Protein AF-F0YAK6-F1 (afdb_monomer)

Nearest PDB structures (foldseek):
  7uwe-assembly1_C  TM=7.876E-01  e=1.691E-10  Escherichia coli
  7uwh-assembly1_C  TM=7.777E-01  e=4.773E-10  Escherichia coli
  5y9p-assembly1_A  TM=7.751E-01  e=1.804E-08  Staphylococcus aureus
  3p5j-assembly1_A  TM=7.428E-01  e=7.276E-05  Mus musculus
  1eke-assembly1_A  TM=7.441E-01  e=2.192E-04  Methanocaldococcus jannaschii

pLDDT: mean 82.74, std 14.58, range [45.91, 97.56]

Structure (mmCIF, N/CA/C/O backbone):
data_AF-F0YAK6-F1
#
_entry.id   AF-F0YAK6-F1
#
loop_
_atom_site.group_PDB
_atom_site.id
_atom_site.type_symbol
_atom_site.label_atom_id
_atom_site.label_alt_id
_atom_site.label_comp_id
_atom_site.label_asym_id
_atom_site.label_entity_id
_atom_site.label_seq_id
_atom_site.pdbx_PDB_ins_code
_atom_site.Cartn_x
_atom_site.Cartn_y
_atom_site.Cartn_z
_atom_site.occupancy
_atom_site.B_iso_or_equiv
_atom_site.auth_seq_id
_atom_site.auth_comp_id
_atom_site.auth_asym_id
_atom_site.auth_atom_id
_atom_site.pdbx_PDB_model_num
ATOM 1 N N . GLY A 1 1 ? -3.483 6.789 7.270 1.00 89.44 1 GLY A N 1
ATOM 2 C CA . GLY A 1 1 ? -2.029 6.855 7.032 1.00 89.44 1 GLY A CA 1
ATOM 3 C C . GLY A 1 1 ? -1.720 6.366 5.636 1.00 89.44 1 GLY A C 1
ATOM 4 O O . GLY A 1 1 ? -2.425 5.485 5.154 1.00 89.44 1 GLY A O 1
ATOM 5 N N . VAL A 1 2 ? -0.717 6.947 4.982 1.00 91.94 2 VAL A N 1
ATOM 6 C CA . VAL A 1 2 ? -0.327 6.609 3.603 1.00 91.94 2 VAL A CA 1
ATOM 7 C C . VAL A 1 2 ? 1.182 6.394 3.528 1.00 91.94 2 VAL A C 1
ATOM 9 O O . VAL A 1 2 ? 1.933 7.198 4.077 1.00 91.94 2 VAL A O 1
ATOM 12 N N . ASP A 1 3 ? 1.619 5.338 2.838 1.00 93.25 3 ASP A N 1
ATOM 13 C CA . ASP A 1 3 ? 3.043 5.072 2.582 1.00 93.25 3 ASP A CA 1
ATOM 14 C C . ASP A 1 3 ? 3.276 4.433 1.202 1.00 93.25 3 ASP A C 1
ATOM 16 O O . ASP A 1 3 ? 2.376 3.807 0.624 1.00 93.25 3 ASP A O 1
ATOM 20 N N . GLU A 1 4 ? 4.494 4.594 0.677 1.00 93.50 4 GLU A N 1
ATOM 21 C CA . GLU A 1 4 ? 4.934 4.079 -0.619 1.00 93.50 4 GLU A CA 1
ATOM 22 C C . GLU A 1 4 ? 6.123 3.112 -0.530 1.00 93.50 4 GLU A C 1
ATOM 24 O O . GLU A 1 4 ? 7.029 3.244 0.294 1.00 93.50 4 GLU A O 1
ATOM 29 N N . VAL A 1 5 ? 6.200 2.183 -1.483 1.00 92.75 5 VAL A N 1
ATOM 30 C CA . VAL A 1 5 ? 7.355 1.301 -1.679 1.00 92.75 5 VAL A CA 1
ATOM 31 C C . VAL A 1 5 ? 7.714 1.257 -3.160 1.00 92.75 5 VAL A C 1
ATOM 33 O O . VAL A 1 5 ? 6.847 1.208 -4.024 1.00 92.75 5 VAL A O 1
ATOM 36 N N . GLY A 1 6 ? 9.012 1.247 -3.470 1.00 90.44 6 GLY A N 1
ATOM 37 C CA . GLY A 1 6 ? 9.508 1.104 -4.846 1.00 90.44 6 GLY A CA 1
ATOM 38 C C . GLY A 1 6 ? 10.075 2.377 -5.468 1.00 90.44 6 GLY A C 1
ATOM 39 O O . GLY A 1 6 ? 10.712 2.290 -6.508 1.00 90.44 6 GLY A O 1
ATOM 40 N N . ARG A 1 7 ? 9.959 3.537 -4.804 1.00 91.44 7 ARG A N 1
ATOM 41 C CA . ARG A 1 7 ? 10.402 4.837 -5.348 1.00 91.44 7 ARG A CA 1
ATOM 42 C C . ARG A 1 7 ? 11.879 4.899 -5.778 1.00 91.44 7 ARG A C 1
ATOM 44 O O . ARG A 1 7 ? 12.236 5.697 -6.629 1.00 91.44 7 ARG A O 1
ATOM 51 N N . GLY A 1 8 ? 12.746 4.102 -5.151 1.00 86.94 8 GLY A N 1
ATOM 52 C CA . GLY A 1 8 ? 14.186 4.040 -5.455 1.00 86.94 8 GLY A CA 1
ATOM 53 C C . GLY A 1 8 ? 14.629 2.771 -6.188 1.00 86.94 8 GLY A C 1
ATOM 54 O O . GLY A 1 8 ? 15.821 2.475 -6.212 1.00 86.94 8 GLY A O 1
ATOM 55 N N . CYS A 1 9 ? 13.685 1.973 -6.683 1.00 87.25 9 CYS A N 1
ATOM 56 C CA . CYS A 1 9 ? 13.968 0.742 -7.418 1.00 87.25 9 CYS A CA 1
ATOM 57 C C . CYS A 1 9 ? 14.120 1.044 -8.914 1.00 87.25 9 CYS A C 1
ATOM 59 O O . CYS A 1 9 ? 13.519 1.992 -9.406 1.00 87.25 9 CYS A O 1
ATOM 61 N N . LEU A 1 10 ? 14.916 0.242 -9.630 1.00 83.56 10 LEU A N 1
ATOM 62 C CA . LEU A 1 10 ? 15.090 0.398 -11.086 1.00 83.56 10 LEU A CA 1
ATOM 63 C C . LEU A 1 10 ? 13.970 -0.252 -11.900 1.00 83.56 10 LEU A C 1
ATOM 65 O O . LEU A 1 10 ? 13.851 0.004 -13.090 1.00 83.56 10 LEU A O 1
ATOM 69 N N . ALA A 1 11 ? 13.188 -1.125 -11.274 1.00 86.00 11 ALA A N 1
ATOM 70 C CA . ALA A 1 11 ? 12.191 -1.922 -11.957 1.00 86.00 11 ALA A CA 1
ATOM 71 C C . ALA A 1 11 ? 10.998 -2.228 -11.053 1.00 86.00 11 ALA A C 1
ATOM 73 O O . ALA A 1 11 ? 11.076 -2.199 -9.813 1.00 86.00 11 ALA A O 1
ATOM 74 N N . GLY A 1 12 ? 9.895 -2.543 -11.727 1.00 88.88 12 GLY A N 1
ATOM 75 C CA . GLY A 1 12 ? 8.586 -2.715 -11.125 1.00 88.88 12 GLY A CA 1
ATOM 76 C C . GLY A 1 12 ? 7.913 -1.398 -10.746 1.00 88.88 12 GLY A C 1
ATOM 77 O O . GLY A 1 12 ? 8.526 -0.330 -10.806 1.00 88.88 12 GLY A O 1
ATOM 78 N N . PRO A 1 13 ? 6.646 -1.469 -10.323 1.00 94.50 13 PRO A N 1
ATOM 79 C CA . PRO A 1 13 ? 5.890 -0.285 -9.969 1.00 94.50 13 PRO A CA 1
ATOM 80 C C . PRO A 1 13 ? 6.357 0.333 -8.650 1.00 94.50 13 PRO A C 1
ATOM 82 O O . PRO A 1 13 ? 6.890 -0.339 -7.752 1.00 94.50 13 PRO A O 1
ATOM 85 N N . VAL A 1 14 ? 6.035 1.615 -8.494 1.00 95.56 14 VAL A N 1
ATOM 86 C CA . VAL A 1 14 ? 5.821 2.203 -7.171 1.00 95.56 14 VAL A CA 1
ATOM 87 C C . VAL A 1 14 ? 4.450 1.748 -6.689 1.00 95.56 14 VAL A C 1
ATOM 89 O O . VAL A 1 14 ? 3.457 1.922 -7.391 1.00 95.56 14 VAL A O 1
ATOM 92 N N . VAL A 1 15 ? 4.392 1.151 -5.503 1.00 96.75 15 VAL A N 1
ATOM 93 C CA . VAL A 1 15 ? 3.149 0.707 -4.869 1.00 96.75 15 VAL A CA 1
ATOM 94 C C . VAL A 1 15 ? 2.880 1.598 -3.672 1.00 96.75 15 VAL A C 1
ATOM 96 O O . VAL A 1 15 ? 3.744 1.759 -2.812 1.00 96.75 15 VAL A O 1
ATOM 99 N N . THR A 1 16 ? 1.673 2.139 -3.601 1.00 95.88 16 THR A N 1
ATOM 100 C CA . THR A 1 16 ? 1.232 3.008 -2.515 1.00 95.88 16 THR A CA 1
ATOM 101 C C . THR A 1 16 ? 0.011 2.414 -1.842 1.00 95.88 16 THR A C 1
ATOM 103 O O . THR A 1 16 ? -0.893 1.922 -2.518 1.00 95.88 16 THR A O 1
ATOM 106 N N . CYS A 1 17 ? -0.033 2.485 -0.515 1.00 96.31 17 CYS A N 1
ATOM 107 C CA . CYS A 1 17 ? -1.189 2.082 0.271 1.00 96.31 17 CYS A CA 1
ATOM 108 C C . CYS A 1 17 ? -1.693 3.265 1.094 1.00 96.31 17 CYS A C 1
ATOM 110 O O . CYS A 1 17 ? -0.913 3.914 1.784 1.00 96.31 17 CYS A O 1
ATOM 112 N N . ALA A 1 18 ? -3.003 3.497 1.073 1.00 94.12 18 ALA A N 1
ATOM 113 C CA . ALA A 1 18 ? -3.697 4.294 2.072 1.00 94.12 18 ALA A CA 1
ATOM 114 C C . ALA A 1 18 ? -4.418 3.338 3.019 1.00 94.12 18 ALA A C 1
ATOM 116 O O . ALA A 1 18 ? -5.138 2.449 2.570 1.00 94.12 18 ALA A O 1
ATOM 117 N N . CYS A 1 19 ? -4.225 3.506 4.322 1.00 93.31 19 CYS A N 1
ATOM 118 C CA . CYS A 1 19 ? -4.783 2.637 5.345 1.00 93.31 19 CYS A CA 1
ATOM 119 C C . CYS A 1 19 ? -5.517 3.443 6.420 1.00 93.31 19 CYS A C 1
ATOM 121 O O . CYS A 1 19 ? -5.001 4.430 6.957 1.00 93.31 19 CYS A O 1
ATOM 123 N N . TYR A 1 20 ? -6.710 2.971 6.753 1.00 91.44 20 TYR A N 1
ATOM 124 C CA . TYR A 1 20 ? -7.472 3.318 7.936 1.00 91.44 20 TYR A CA 1
ATOM 125 C C . TYR A 1 20 ? -7.410 2.149 8.912 1.00 91.44 20 TYR A C 1
ATOM 127 O O . TYR A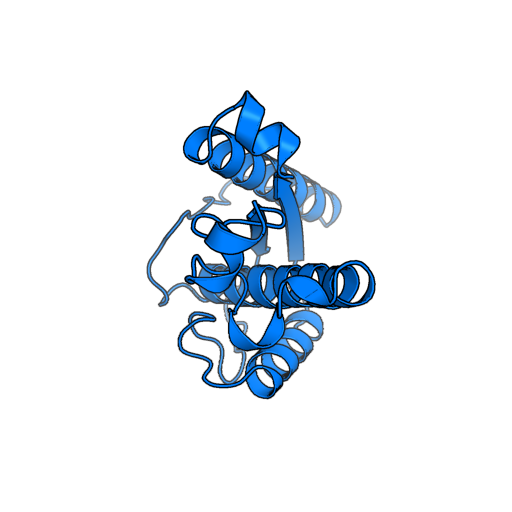 1 20 ? -7.697 1.000 8.561 1.00 91.44 20 TYR A O 1
ATOM 135 N N . LEU A 1 21 ? -7.023 2.472 10.137 1.00 89.19 21 LEU A N 1
ATOM 136 C CA . LEU A 1 21 ? -6.978 1.551 11.252 1.00 89.19 21 LEU A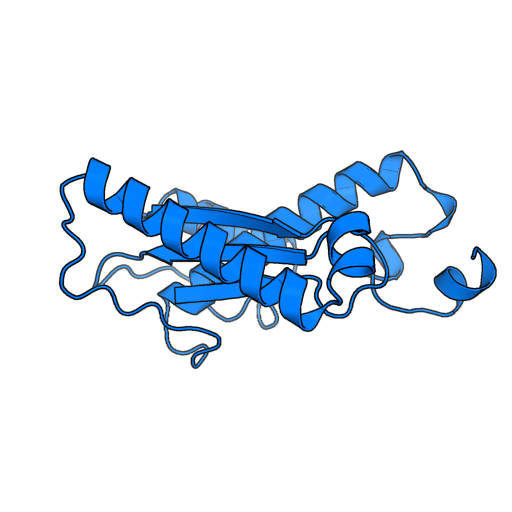 CA 1
ATOM 137 C C . LEU A 1 21 ? -7.897 2.120 12.343 1.00 89.19 21 LEU A C 1
ATOM 139 O O . LEU A 1 21 ? -7.706 3.284 12.706 1.00 89.19 21 LEU A O 1
ATOM 143 N N . PRO A 1 22 ? -8.877 1.350 12.850 1.00 85.81 22 PRO A N 1
ATOM 144 C CA . PRO A 1 22 ? -9.750 1.820 13.916 1.00 85.81 22 PRO A CA 1
ATOM 145 C C . PRO A 1 22 ? -8.952 2.258 15.153 1.00 85.81 22 PRO A C 1
ATOM 147 O O . PRO A 1 22 ? -7.965 1.601 15.503 1.00 85.81 22 PRO A O 1
ATOM 150 N N . PRO A 1 23 ? -9.368 3.332 15.847 1.00 81.94 23 PRO A N 1
ATOM 151 C CA . PRO A 1 23 ? -8.739 3.739 17.098 1.00 81.94 23 PRO A CA 1
ATOM 152 C C . PRO A 1 23 ? -8.697 2.589 18.113 1.00 81.94 23 PRO A C 1
ATOM 154 O O . PRO A 1 23 ? -9.694 1.899 18.317 1.00 81.94 23 PRO A O 1
ATOM 157 N N . GLY A 1 24 ? -7.544 2.393 18.755 1.00 83.62 24 GLY A N 1
ATOM 158 C CA . GLY A 1 24 ? -7.346 1.332 19.749 1.00 83.62 24 GLY A CA 1
ATOM 159 C C . GLY A 1 24 ? -7.115 -0.068 19.171 1.00 83.62 24 GLY A C 1
ATOM 160 O O . GLY A 1 24 ? -7.032 -1.019 19.940 1.00 83.62 24 GLY A O 1
ATOM 161 N N . ALA A 1 25 ? -6.999 -0.221 17.848 1.00 86.06 25 ALA A N 1
ATOM 162 C CA . ALA A 1 25 ? -6.552 -1.482 17.271 1.00 86.06 25 ALA A CA 1
ATOM 163 C C . ALA A 1 25 ? -5.074 -1.727 17.613 1.00 86.06 25 ALA A C 1
ATOM 165 O O . ALA A 1 25 ? -4.190 -0.980 17.187 1.00 86.06 25 ALA A O 1
ATOM 166 N N . GLU A 1 26 ? -4.817 -2.795 18.361 1.00 83.69 26 GLU A N 1
ATOM 167 C CA . GLU A 1 26 ? -3.473 -3.269 18.675 1.00 83.69 26 GLU A CA 1
ATOM 168 C C . GLU A 1 26 ? -3.104 -4.403 17.723 1.00 83.69 26 GLU A C 1
ATOM 170 O O . GLU A 1 26 ? -3.856 -5.363 17.547 1.00 83.69 26 GLU A O 1
ATOM 175 N N . ILE A 1 27 ? -1.953 -4.267 17.067 1.00 86.25 27 ILE A N 1
ATOM 176 C CA . ILE A 1 27 ? -1.441 -5.264 16.131 1.00 86.25 27 ILE A CA 1
ATOM 177 C C . ILE A 1 27 ? -0.027 -5.611 16.568 1.00 86.25 27 ILE A C 1
ATOM 179 O O . ILE A 1 27 ? 0.880 -4.780 16.489 1.00 86.25 27 ILE A O 1
ATOM 183 N N . ASP A 1 28 ? 0.142 -6.855 17.005 1.00 84.50 28 ASP A N 1
ATOM 184 C CA . ASP A 1 28 ? 1.432 -7.378 17.434 1.00 84.50 28 ASP A CA 1
ATOM 185 C C . ASP A 1 28 ? 2.475 -7.246 16.325 1.00 84.50 28 ASP A C 1
ATOM 187 O O . ASP A 1 28 ? 2.237 -7.628 15.170 1.00 84.50 28 ASP A O 1
ATOM 191 N N . ASP A 1 29 ? 3.648 -6.752 16.716 1.00 83.00 29 ASP A N 1
ATOM 192 C CA . ASP A 1 29 ? 4.813 -6.521 15.860 1.00 83.00 29 ASP A CA 1
ATOM 193 C C . ASP A 1 29 ? 4.596 -5.472 14.753 1.00 83.00 29 ASP A C 1
ATOM 195 O O . ASP A 1 29 ? 5.392 -5.386 13.817 1.00 83.00 29 ASP A O 1
ATOM 199 N N . LEU A 1 30 ? 3.547 -4.641 14.831 1.00 83.31 30 LEU A N 1
ATOM 200 C CA . LEU A 1 30 ? 3.343 -3.571 13.857 1.00 83.31 30 LEU A CA 1
ATOM 201 C C . LEU A 1 30 ? 4.362 -2.437 14.048 1.00 83.31 30 LEU A C 1
ATOM 203 O O . LEU A 1 30 ? 4.266 -1.631 14.970 1.00 83.31 30 LEU A O 1
ATOM 207 N N . THR A 1 31 ? 5.302 -2.339 13.114 1.00 72.56 31 THR A N 1
ATOM 208 C CA . THR A 1 31 ? 6.271 -1.241 12.983 1.00 72.56 31 THR A CA 1
ATOM 209 C C . THR A 1 31 ? 6.512 -0.933 11.494 1.00 72.56 31 THR A C 1
ATOM 211 O O . THR A 1 31 ? 5.887 -1.552 10.627 1.00 72.56 31 THR A O 1
ATOM 214 N N . ASP A 1 32 ? 7.395 0.019 11.171 1.00 63.03 32 ASP A N 1
ATOM 215 C CA . ASP A 1 32 ? 7.839 0.284 9.794 1.00 63.03 32 ASP A CA 1
ATOM 216 C C . ASP A 1 32 ? 8.301 -1.034 9.142 1.00 63.03 32 ASP A C 1
ATOM 218 O O . ASP A 1 32 ? 9.079 -1.803 9.717 1.00 63.03 32 ASP A O 1
ATOM 222 N N . SER A 1 33 ? 7.841 -1.292 7.913 1.00 60.28 33 SER A N 1
ATOM 223 C CA . SER A 1 33 ? 8.143 -2.516 7.158 1.00 60.28 33 SER A CA 1
ATOM 224 C C . SER A 1 33 ? 9.644 -2.796 6.990 1.00 60.28 33 SER A C 1
ATOM 226 O O . SER A 1 33 ? 10.041 -3.943 6.768 1.00 60.28 33 SER A O 1
ATOM 228 N N . LYS A 1 34 ? 10.495 -1.771 7.104 1.00 63.41 34 LYS A N 1
ATOM 229 C CA . LYS A 1 34 ? 11.961 -1.867 7.063 1.00 63.41 34 LYS A CA 1
ATOM 230 C C . LYS A 1 34 ? 12.567 -2.379 8.370 1.00 63.41 34 LYS A C 1
ATOM 232 O O . LYS A 1 34 ? 13.684 -2.887 8.334 1.00 63.41 34 LYS A O 1
ATOM 237 N N . GLN A 1 35 ? 11.866 -2.239 9.495 1.00 66.06 35 GLN A N 1
ATOM 238 C CA . GLN A 1 35 ? 12.278 -2.778 10.796 1.00 66.06 35 GLN A CA 1
ATOM 239 C C . GLN A 1 35 ? 11.862 -4.245 10.967 1.00 66.06 35 GLN A C 1
ATOM 241 O O . GLN A 1 35 ? 12.446 -4.966 11.774 1.00 66.06 35 GLN A O 1
ATOM 246 N N . LEU A 1 36 ? 10.906 -4.714 10.161 1.00 72.19 36 LEU A N 1
ATOM 247 C CA . LEU A 1 36 ? 10.569 -6.130 10.058 1.00 72.19 36 LEU A CA 1
ATOM 248 C C . LEU A 1 36 ? 11.678 -6.864 9.292 1.00 72.19 36 LEU A C 1
ATOM 250 O O . LEU A 1 36 ? 11.799 -6.768 8.067 1.00 72.19 36 LEU A O 1
ATOM 254 N N . ALA A 1 37 ? 12.518 -7.567 10.055 1.00 68.62 37 ALA A N 1
ATOM 255 C CA . ALA A 1 37 ? 13.792 -8.113 9.592 1.00 68.62 37 ALA A CA 1
ATOM 256 C C . ALA A 1 37 ? 13.663 -9.186 8.496 1.00 68.62 37 ALA A C 1
ATOM 258 O O . ALA A 1 37 ? 14.553 -9.299 7.651 1.00 68.62 37 ALA A O 1
ATOM 259 N N . THR A 1 38 ? 12.572 -9.958 8.483 1.00 82.94 38 THR A N 1
ATOM 260 C CA . THR A 1 38 ? 12.365 -11.076 7.549 1.00 82.94 38 THR A CA 1
ATOM 261 C C . THR A 1 38 ? 11.094 -10.907 6.719 1.00 82.94 38 THR A C 1
ATOM 263 O O . THR A 1 38 ? 10.149 -10.225 7.117 1.00 82.94 38 THR A O 1
ATOM 266 N N . GLU A 1 39 ? 11.076 -11.530 5.538 1.00 85.06 39 GLU A N 1
ATOM 267 C CA . GLU A 1 39 ? 9.879 -11.616 4.692 1.00 85.06 39 GLU A CA 1
ATOM 268 C C . GLU A 1 39 ? 8.749 -12.368 5.402 1.00 85.06 39 GLU A C 1
ATOM 270 O O . GLU A 1 39 ? 7.637 -11.853 5.455 1.00 85.06 39 GLU A O 1
ATOM 275 N N . ASP A 1 40 ? 9.061 -13.488 6.062 1.00 87.62 40 ASP A N 1
ATOM 276 C CA . ASP A 1 40 ? 8.095 -14.270 6.845 1.00 87.62 40 ASP A CA 1
ATOM 277 C C . ASP A 1 40 ? 7.404 -13.437 7.933 1.00 87.62 40 ASP A C 1
ATOM 279 O O . ASP A 1 40 ? 6.192 -13.534 8.121 1.00 87.62 40 ASP A O 1
ATOM 283 N N . LEU A 1 41 ? 8.154 -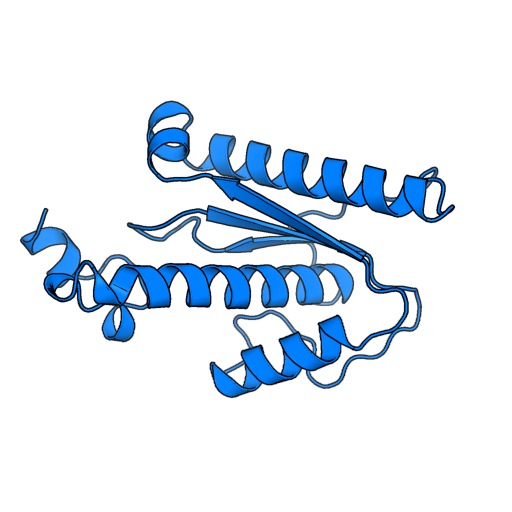12.575 8.633 1.00 88.00 41 LEU A N 1
ATOM 284 C CA . LEU A 1 41 ? 7.577 -11.690 9.643 1.00 88.00 41 LEU A CA 1
ATOM 285 C C . LEU A 1 41 ? 6.670 -10.633 9.000 1.00 88.00 41 LEU A C 1
ATOM 287 O O . LEU A 1 41 ? 5.592 -10.360 9.523 1.00 88.00 41 LEU A O 1
ATOM 291 N N . ARG A 1 42 ? 7.059 -10.064 7.849 1.00 90.50 42 ARG A N 1
ATOM 292 C CA . ARG A 1 42 ? 6.195 -9.130 7.107 1.00 90.50 42 ARG A CA 1
ATOM 293 C C . ARG A 1 42 ? 4.902 -9.793 6.647 1.00 90.50 42 ARG A C 1
ATOM 295 O O . ARG A 1 42 ? 3.843 -9.188 6.785 1.00 90.50 42 ARG A O 1
ATOM 302 N N . GLU A 1 43 ? 4.979 -11.014 6.132 1.00 92.19 43 GLU A N 1
ATOM 303 C CA . GLU A 1 43 ? 3.820 -11.803 5.706 1.00 92.19 43 GLU A CA 1
ATOM 304 C C . GLU A 1 43 ? 2.902 -12.148 6.893 1.00 92.19 43 GLU A C 1
ATOM 306 O O . GLU A 1 43 ? 1.679 -12.010 6.800 1.00 92.19 43 GLU A O 1
ATOM 311 N N . ALA A 1 44 ? 3.472 -12.494 8.052 1.00 92.62 44 ALA A N 1
ATOM 312 C CA . ALA A 1 44 ? 2.707 -12.724 9.276 1.00 92.62 44 ALA A CA 1
ATOM 313 C C . ALA A 1 44 ? 1.993 -11.452 9.773 1.00 92.62 44 ALA A C 1
ATOM 315 O O . ALA A 1 44 ? 0.795 -11.493 10.062 1.00 92.62 44 ALA A O 1
ATOM 316 N N . VAL A 1 45 ? 2.689 -10.309 9.829 1.00 92.62 45 VAL A N 1
ATOM 317 C CA . VAL A 1 45 ? 2.088 -9.016 10.212 1.00 92.62 45 VAL A CA 1
ATOM 318 C C . VAL A 1 45 ? 1.018 -8.594 9.202 1.00 92.62 45 VAL A C 1
ATOM 320 O O . VAL A 1 45 ? -0.053 -8.139 9.597 1.00 92.62 45 VAL A O 1
ATOM 323 N N . TYR A 1 46 ? 1.247 -8.807 7.904 1.00 94.38 46 TYR A N 1
ATOM 324 C CA . TYR A 1 46 ? 0.249 -8.578 6.859 1.00 94.38 46 TYR A CA 1
ATOM 325 C C . TYR A 1 46 ? -1.018 -9.415 7.076 1.00 94.38 46 TYR A C 1
ATOM 327 O O . TYR A 1 46 ? -2.128 -8.889 6.997 1.00 94.38 46 TYR A O 1
ATOM 335 N N . ALA A 1 47 ? -0.877 -10.701 7.405 1.00 95.12 47 ALA A N 1
ATOM 336 C CA . ALA A 1 47 ? -2.021 -11.557 7.709 1.00 95.12 47 ALA A CA 1
ATOM 337 C C . ALA A 1 47 ? -2.801 -11.066 8.944 1.00 95.12 47 ALA A C 1
ATOM 339 O O . ALA A 1 47 ? -4.032 -11.021 8.910 1.00 95.12 47 ALA A O 1
ATOM 340 N N . ARG A 1 48 ? -2.103 -10.633 10.006 1.00 94.38 48 ARG A N 1
ATOM 341 C CA . ARG A 1 48 ? -2.728 -10.039 11.206 1.00 94.38 48 ARG A CA 1
ATOM 342 C C . ARG A 1 48 ? -3.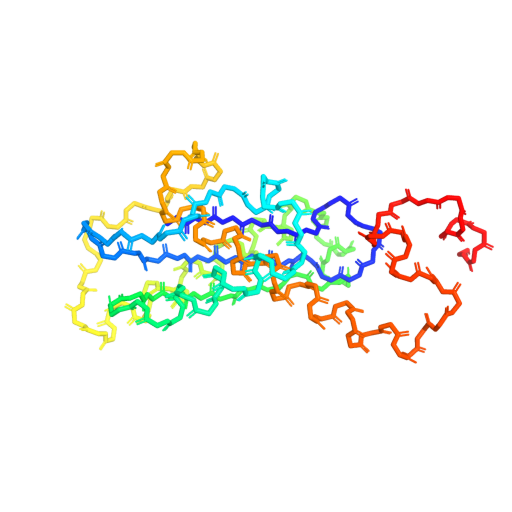472 -8.744 10.886 1.00 94.38 48 ARG A C 1
ATOM 344 O O . ARG A 1 48 ? -4.604 -8.564 11.332 1.00 94.38 48 ARG A O 1
ATOM 351 N N . LEU A 1 49 ? -2.873 -7.877 10.067 1.00 94.81 49 LEU A N 1
ATOM 352 C CA . LEU A 1 49 ? -3.513 -6.658 9.573 1.00 94.81 49 LEU A CA 1
ATOM 353 C C . LEU A 1 49 ? -4.841 -6.995 8.890 1.00 94.81 49 LEU A C 1
ATOM 355 O O . LEU A 1 49 ? -5.882 -6.487 9.293 1.00 94.81 49 LEU A O 1
ATOM 359 N N . LEU A 1 50 ? -4.838 -7.911 7.918 1.00 94.50 50 LEU A N 1
ATOM 360 C CA . LEU A 1 50 ? -6.061 -8.292 7.204 1.00 94.50 50 LEU A CA 1
ATOM 361 C C . LEU A 1 50 ? -7.128 -8.945 8.095 1.00 94.50 50 LEU A C 1
ATOM 363 O O . LEU A 1 50 ? -8.315 -8.838 7.793 1.00 94.50 50 LEU A O 1
ATOM 367 N N . ALA A 1 51 ? -6.719 -9.603 9.179 1.00 94.56 51 ALA A N 1
ATOM 368 C CA . ALA A 1 51 ? -7.629 -10.173 10.168 1.00 94.56 51 ALA A CA 1
ATOM 369 C C . ALA A 1 51 ? -8.195 -9.133 11.154 1.00 94.56 51 ALA A C 1
ATOM 371 O O . ALA A 1 51 ? -9.139 -9.442 11.881 1.00 94.56 51 ALA A O 1
ATOM 372 N N . THR A 1 52 ? -7.648 -7.913 11.189 1.00 93.50 52 THR A N 1
ATOM 373 C CA . THR A 1 52 ? -8.052 -6.864 12.133 1.00 93.50 52 THR A CA 1
ATOM 374 C C . THR A 1 52 ? -9.442 -6.321 11.779 1.00 93.50 52 THR A C 1
ATOM 376 O O . THR A 1 52 ? -9.624 -5.736 10.703 1.00 93.50 52 THR A O 1
ATOM 379 N N . PRO A 1 53 ? -10.446 -6.462 12.667 1.00 91.69 53 PRO A N 1
ATOM 380 C CA . PRO A 1 53 ? -11.782 -5.943 12.411 1.00 91.69 53 PRO A CA 1
ATOM 381 C C . PRO A 1 53 ? -11.765 -4.432 12.191 1.00 91.69 53 PRO A C 1
ATOM 383 O O . PRO A 1 53 ? -11.115 -3.688 12.917 1.00 91.69 53 PRO A O 1
ATOM 386 N N . GLY A 1 54 ? -12.498 -3.973 11.179 1.00 89.88 54 GLY A N 1
ATOM 387 C CA . GLY A 1 54 ? -12.603 -2.545 10.869 1.00 89.88 54 GLY A CA 1
ATOM 388 C C . GLY A 1 54 ? -11.419 -1.956 10.096 1.00 89.88 54 GLY A C 1
ATOM 389 O O . GLY A 1 54 ? -11.550 -0.836 9.613 1.00 89.88 54 GLY A O 1
ATOM 390 N N . LEU A 1 55 ? -10.324 -2.699 9.869 1.00 93.06 55 LEU A N 1
ATOM 391 C CA . LEU A 1 55 ? -9.271 -2.259 8.949 1.00 93.06 55 LEU A CA 1
ATOM 392 C C . LEU A 1 55 ? -9.877 -1.969 7.567 1.00 93.06 55 LEU A C 1
ATOM 394 O O . LEU A 1 55 ? -10.653 -2.766 7.022 1.00 93.06 55 LEU A O 1
ATOM 398 N N . ARG A 1 56 ? -9.510 -0.834 6.975 1.00 94.19 56 ARG A N 1
ATOM 399 C CA . ARG A 1 56 ? -9.803 -0.511 5.575 1.00 94.19 56 ARG A CA 1
ATOM 400 C C . ARG A 1 56 ? -8.533 -0.004 4.925 1.00 94.19 56 ARG A C 1
ATOM 402 O O . ARG A 1 56 ? -7.797 0.770 5.517 1.00 94.19 56 ARG A O 1
ATOM 409 N N . PHE A 1 57 ? -8.278 -0.414 3.694 1.00 95.69 57 PHE A N 1
ATOM 410 C CA . PHE A 1 57 ? -7.148 0.105 2.940 1.00 95.69 57 PHE A CA 1
ATOM 411 C C . PHE A 1 57 ? -7.475 0.168 1.452 1.00 95.69 57 PHE A C 1
ATOM 413 O O . PHE A 1 57 ? -8.409 -0.484 0.974 1.00 95.69 57 PHE A O 1
ATOM 420 N N . ALA A 1 58 ? -6.699 0.944 0.715 1.00 96.69 58 ALA A N 1
ATOM 421 C CA . ALA A 1 58 ? -6.726 0.990 -0.734 1.00 96.69 58 ALA A CA 1
ATOM 422 C C . ALA A 1 58 ? -5.297 1.066 -1.269 1.00 96.69 58 ALA A C 1
ATOM 424 O O . ALA A 1 58 ? -4.411 1.646 -0.642 1.00 96.69 58 ALA A O 1
ATOM 425 N N . LEU A 1 59 ? -5.086 0.446 -2.425 1.00 97.56 59 LEU A N 1
ATOM 426 C CA . LEU A 1 59 ? -3.798 0.373 -3.099 1.00 97.56 59 LEU A CA 1
ATOM 427 C C . LEU A 1 59 ? -3.866 1.147 -4.410 1.00 97.56 59 LEU A C 1
ATOM 429 O O . LEU A 1 59 ? -4.866 1.083 -5.122 1.00 97.56 59 LEU A O 1
ATOM 433 N N . ALA A 1 60 ? -2.767 1.803 -4.751 1.00 97.56 60 ALA A N 1
ATOM 434 C CA . ALA A 1 60 ? -2.532 2.365 -6.069 1.00 97.56 60 ALA A CA 1
ATOM 435 C C . ALA A 1 60 ? -1.119 2.011 -6.529 1.00 97.56 60 ALA A C 1
ATOM 437 O O . ALA A 1 60 ? -0.232 1.732 -5.718 1.00 97.56 60 ALA A O 1
ATOM 438 N N . LYS A 1 61 ? -0.916 2.012 -7.845 1.00 97.12 61 LYS A N 1
ATOM 439 C CA . LYS A 1 61 ? 0.375 1.712 -8.459 1.00 97.12 61 LYS A CA 1
ATOM 440 C C . LYS A 1 61 ? 0.716 2.772 -9.491 1.00 97.12 61 LYS A C 1
ATOM 442 O O . LYS A 1 61 ? -0.154 3.168 -10.262 1.00 97.12 61 LYS A O 1
ATOM 447 N N . ALA A 1 62 ? 1.980 3.165 -9.534 1.00 96.75 62 ALA A N 1
ATOM 448 C CA . ALA A 1 62 ? 2.560 3.826 -10.691 1.00 96.75 62 ALA A CA 1
ATOM 449 C C . ALA A 1 62 ? 3.498 2.835 -11.384 1.00 96.75 62 ALA A C 1
ATOM 451 O O . ALA A 1 62 ? 4.556 2.497 -10.853 1.00 96.75 62 ALA A O 1
ATOM 452 N N . GLU A 1 63 ? 3.065 2.333 -12.539 1.00 95.38 63 GLU A N 1
ATOM 453 C CA . GLU A 1 63 ? 3.855 1.434 -13.384 1.00 95.38 63 GLU A CA 1
ATOM 454 C C . GLU A 1 63 ? 5.002 2.200 -14.063 1.00 95.38 63 GLU A C 1
ATOM 456 O O . GLU A 1 63 ? 4.930 3.422 -14.208 1.00 95.38 63 GLU A O 1
ATOM 461 N N . ALA A 1 64 ? 6.043 1.490 -14.512 1.00 92.88 64 ALA A N 1
ATOM 462 C CA . ALA A 1 64 ? 7.227 2.110 -15.118 1.00 92.88 64 ALA A CA 1
ATOM 463 C C . ALA A 1 64 ? 6.900 3.119 -16.245 1.00 92.88 64 ALA A C 1
ATOM 465 O O . ALA A 1 64 ? 7.387 4.242 -16.153 1.00 92.88 64 ALA A O 1
ATOM 466 N N . PRO A 1 65 ? 5.982 2.840 -17.201 1.00 95.00 65 PRO A N 1
ATOM 467 C CA . PRO A 1 65 ? 5.631 3.822 -18.233 1.00 95.00 65 PRO A CA 1
ATOM 468 C C . PRO A 1 65 ? 5.051 5.132 -17.678 1.00 95.00 65 PRO A C 1
ATOM 470 O O . PRO A 1 65 ? 5.314 6.203 -18.213 1.00 95.00 65 PRO A O 1
ATOM 473 N N . VAL A 1 66 ? 4.292 5.061 -16.578 1.00 95.62 66 VAL A N 1
ATOM 474 C CA . VAL A 1 66 ? 3.731 6.246 -15.907 1.00 95.62 66 VAL A CA 1
ATOM 475 C C . VAL A 1 66 ? 4.835 7.034 -15.200 1.00 95.62 66 VAL A C 1
ATOM 477 O O . VAL A 1 66 ? 4.822 8.263 -15.199 1.00 95.62 66 VAL A O 1
ATOM 480 N N . VAL A 1 67 ? 5.799 6.335 -14.592 1.00 95.50 67 VAL A N 1
ATOM 481 C CA . VAL A 1 67 ? 6.971 6.955 -13.957 1.00 95.50 67 VAL A CA 1
ATOM 482 C C . VAL A 1 67 ? 7.849 7.655 -14.992 1.00 95.50 67 VAL A C 1
ATOM 484 O O . VAL A 1 67 ? 8.301 8.771 -14.732 1.00 95.50 67 VAL A O 1
ATOM 487 N N . ASP A 1 68 ? 8.058 7.033 -16.149 1.00 94.12 68 ASP A N 1
ATOM 488 C CA . ASP A 1 68 ? 8.861 7.585 -17.241 1.00 94.12 68 ASP A CA 1
ATOM 489 C C . ASP A 1 68 ? 8.207 8.835 -17.849 1.00 94.12 68 ASP A C 1
ATOM 491 O O . ASP A 1 68 ? 8.897 9.810 -18.145 1.00 94.12 68 ASP A O 1
ATOM 495 N N . GLU A 1 69 ? 6.876 8.845 -17.975 1.00 97.19 69 GLU A N 1
ATOM 496 C CA . GLU A 1 69 ? 6.117 9.993 -18.482 1.00 97.19 69 GLU A CA 1
ATOM 497 C C . GLU A 1 69 ? 6.083 11.165 -17.487 1.00 97.19 69 GLU A C 1
ATOM 499 O O . GLU A 1 69 ? 6.312 12.318 -17.857 1.00 97.19 69 GLU A O 1
ATOM 504 N N . LEU A 1 70 ? 5.790 10.887 -16.213 1.00 95.62 70 LEU A N 1
ATOM 505 C CA . LEU A 1 70 ? 5.495 11.927 -15.224 1.00 95.62 70 LEU A CA 1
ATOM 506 C C . LEU A 1 70 ? 6.683 12.332 -14.361 1.00 95.62 70 LEU A C 1
ATOM 508 O O . LEU A 1 70 ? 6.585 13.349 -13.682 1.00 95.62 70 LEU A O 1
ATOM 512 N N . ASN A 1 71 ? 7.778 11.573 -14.378 1.00 96.44 71 ASN A N 1
ATOM 513 C CA . ASN A 1 71 ? 8.818 11.492 -13.351 1.00 96.44 71 ASN A CA 1
ATOM 514 C C . ASN A 1 71 ? 8.372 10.831 -12.031 1.00 96.44 71 ASN A C 1
ATOM 516 O O . ASN A 1 71 ? 7.204 10.831 -11.637 1.00 96.44 71 ASN A O 1
ATOM 520 N N . ILE A 1 72 ? 9.360 10.304 -11.299 1.00 94.88 72 ILE A N 1
ATOM 521 C CA . ILE A 1 72 ? 9.152 9.515 -10.078 1.00 94.88 72 ILE A CA 1
ATOM 522 C C . ILE A 1 72 ? 8.436 10.267 -8.950 1.00 94.88 72 ILE A C 1
ATOM 524 O O . ILE A 1 72 ? 7.684 9.661 -8.186 1.00 94.88 72 ILE A O 1
ATOM 528 N N . LEU A 1 73 ? 8.648 11.580 -8.828 1.00 94.94 73 LEU A N 1
ATOM 529 C CA . LEU A 1 73 ? 8.004 12.373 -7.785 1.00 94.94 73 LEU A CA 1
ATOM 530 C C . LEU A 1 73 ? 6.509 12.525 -8.081 1.00 94.94 73 LEU A C 1
ATOM 532 O O . LEU A 1 73 ? 5.688 12.265 -7.204 1.00 94.94 73 LEU A O 1
ATOM 536 N N . GLN A 1 74 ? 6.155 12.920 -9.306 1.00 96.88 74 GLN A N 1
ATOM 537 C CA . GLN A 1 74 ? 4.757 13.159 -9.676 1.00 96.88 74 GLN A CA 1
ATOM 538 C C . GLN A 1 74 ? 3.960 11.859 -9.757 1.00 96.88 74 GLN A C 1
ATOM 540 O O . GLN A 1 74 ? 2.851 11.801 -9.226 1.00 96.88 74 GLN A O 1
ATOM 545 N N . ALA A 1 75 ? 4.551 10.803 -10.320 1.00 96.69 75 ALA A N 1
ATOM 546 C CA . ALA A 1 75 ? 3.94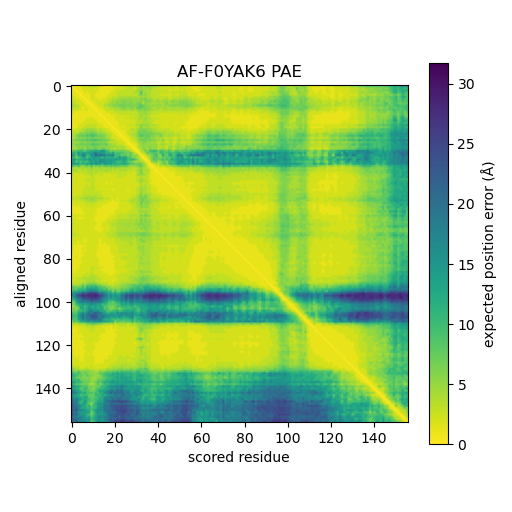7 9.477 -10.361 1.00 96.69 75 ALA A CA 1
ATOM 547 C C . ALA A 1 75 ? 3.633 8.952 -8.947 1.00 96.69 75 ALA A C 1
ATOM 549 O O . ALA A 1 75 ? 2.531 8.464 -8.690 1.00 96.69 75 ALA A O 1
ATOM 550 N N . ASN A 1 76 ? 4.554 9.136 -7.992 1.00 94.50 76 ASN A N 1
ATOM 551 C CA . ASN A 1 76 ? 4.317 8.779 -6.593 1.00 94.50 76 ASN A CA 1
ATOM 552 C C . ASN A 1 76 ? 3.192 9.613 -5.957 1.00 94.50 76 ASN A C 1
ATOM 554 O O . ASN A 1 76 ? 2.292 9.059 -5.332 1.00 94.50 76 ASN A O 1
ATOM 558 N N . LEU A 1 77 ? 3.204 10.940 -6.133 1.00 93.44 77 LEU A N 1
ATOM 559 C CA . LEU A 1 77 ? 2.152 11.818 -5.601 1.00 93.44 77 LEU A CA 1
ATOM 560 C C . LEU A 1 77 ? 0.772 11.502 -6.198 1.00 93.44 77 LEU A C 1
ATOM 562 O O . LEU A 1 77 ? -0.247 11.628 -5.520 1.00 93.44 77 LEU A O 1
ATOM 566 N N . GLN A 1 78 ? 0.710 11.105 -7.469 1.00 95.19 78 GLN A N 1
ATOM 567 C CA . GLN A 1 78 ? -0.527 10.647 -8.099 1.00 95.19 78 GLN A CA 1
ATOM 568 C C . GLN A 1 78 ? -1.009 9.318 -7.503 1.00 95.19 78 GLN A C 1
ATOM 570 O O . GLN A 1 78 ? -2.193 9.199 -7.188 1.00 95.19 78 GLN A O 1
ATOM 575 N N . ALA A 1 79 ? -0.114 8.349 -7.283 1.00 95.88 79 ALA A N 1
ATOM 576 C CA . ALA A 1 79 ? -0.463 7.087 -6.632 1.00 95.88 79 ALA A CA 1
ATOM 577 C C . ALA A 1 79 ? -0.966 7.302 -5.189 1.00 95.88 79 ALA A C 1
ATOM 579 O O . ALA A 1 79 ? -1.992 6.743 -4.809 1.00 95.88 79 ALA A O 1
ATOM 580 N N . MET A 1 80 ? -0.323 8.179 -4.408 1.00 93.50 80 MET A N 1
ATOM 581 C CA . MET A 1 8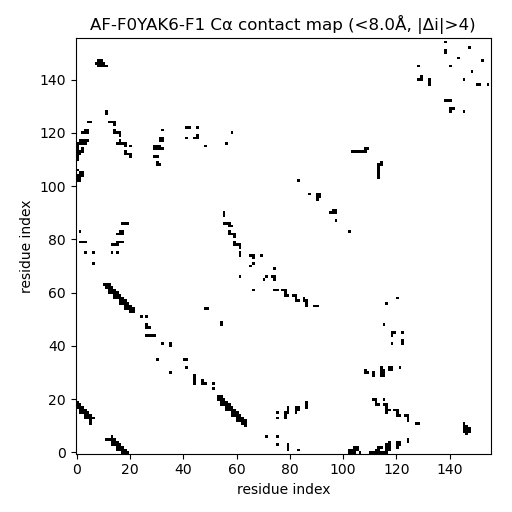0 ? -0.772 8.553 -3.054 1.00 93.50 80 MET A CA 1
ATOM 582 C C . MET A 1 80 ? -2.164 9.180 -3.037 1.00 93.50 80 MET A C 1
ATOM 584 O O . MET A 1 80 ? -2.987 8.800 -2.201 1.00 93.50 80 MET A O 1
ATOM 588 N N . ARG A 1 81 ? -2.457 10.086 -3.978 1.00 93.12 81 ARG A N 1
ATOM 589 C CA . ARG A 1 81 ? -3.797 10.675 -4.127 1.00 93.12 81 ARG A CA 1
ATOM 590 C C . ARG A 1 81 ? -4.833 9.617 -4.484 1.00 93.12 81 ARG A C 1
ATOM 592 O O . ARG A 1 81 ? -5.809 9.473 -3.762 1.00 93.12 81 ARG A O 1
ATOM 599 N N . THR A 1 82 ? -4.545 8.802 -5.496 1.00 95.31 82 THR A N 1
ATOM 600 C CA . THR A 1 82 ? -5.441 7.730 -5.958 1.00 95.31 82 THR A CA 1
ATOM 601 C C . THR A 1 82 ? -5.773 6.742 -4.836 1.00 95.31 82 THR A C 1
ATOM 603 O O . THR A 1 82 ? -6.932 6.387 -4.638 1.00 95.31 82 THR A O 1
ATOM 606 N N . ALA A 1 83 ? -4.769 6.305 -4.066 1.00 95.38 83 ALA A N 1
ATOM 607 C CA . ALA A 1 83 ? -4.987 5.403 -2.937 1.00 95.38 83 ALA A CA 1
ATOM 608 C C . ALA A 1 83 ? -5.836 6.065 -1.840 1.00 95.38 83 ALA A C 1
ATOM 610 O O . ALA A 1 83 ? -6.735 5.432 -1.292 1.00 95.38 83 ALA A O 1
ATOM 611 N N . SER A 1 84 ? -5.571 7.335 -1.532 1.00 92.19 84 SER A N 1
ATOM 612 C CA . SER A 1 84 ? -6.314 8.088 -0.515 1.00 92.19 84 SER A CA 1
ATOM 613 C C . SER A 1 84 ? -7.775 8.297 -0.907 1.00 92.19 84 SER A C 1
ATOM 615 O O . SER A 1 84 ? -8.660 8.015 -0.106 1.00 92.19 84 SER A O 1
ATOM 617 N N . GLU A 1 85 ? -8.035 8.718 -2.145 1.00 92.25 85 GLU A N 1
ATOM 618 C CA . GLU A 1 85 ? -9.385 8.897 -2.690 1.00 92.25 85 GLU A CA 1
ATOM 619 C C . GLU A 1 85 ? -10.168 7.579 -2.653 1.00 92.25 85 GLU A C 1
ATOM 621 O O . GLU A 1 85 ? -11.263 7.522 -2.095 1.00 92.25 85 GLU A O 1
ATOM 626 N N . ALA A 1 86 ? -9.557 6.484 -3.116 1.00 94.06 86 ALA A N 1
ATOM 627 C CA . ALA A 1 86 ? -10.174 5.163 -3.063 1.00 94.06 86 ALA A CA 1
ATOM 628 C C . ALA A 1 86 ? -10.454 4.692 -1.622 1.00 94.06 86 ALA A C 1
ATOM 630 O O . ALA A 1 86 ? -11.456 4.019 -1.374 1.00 94.06 86 ALA A O 1
ATOM 631 N N . LEU A 1 87 ? -9.593 5.022 -0.652 1.00 92.44 87 LEU A N 1
ATOM 632 C CA . LEU A 1 87 ? -9.860 4.732 0.757 1.00 92.44 87 LEU A CA 1
ATOM 633 C C . LEU A 1 87 ? -11.050 5.549 1.277 1.00 92.44 87 LEU A C 1
ATOM 635 O O . LEU A 1 87 ? -11.922 4.979 1.934 1.00 92.44 87 LEU A O 1
ATOM 639 N N . CYS A 1 88 ? -11.105 6.847 0.973 1.00 89.44 88 CYS A N 1
ATOM 640 C CA . CYS A 1 88 ? -12.213 7.722 1.354 1.00 89.44 88 CYS A CA 1
ATOM 641 C C . CYS A 1 88 ? -13.550 7.208 0.806 1.00 89.44 88 CYS A C 1
ATOM 643 O O . CYS A 1 88 ? -14.511 7.093 1.568 1.00 89.44 88 CYS A O 1
ATOM 645 N N . ASP A 1 89 ? -13.594 6.806 -0.466 1.00 90.44 89 ASP A N 1
ATOM 646 C CA . ASP A 1 89 ? -14.789 6.221 -1.084 1.00 90.44 89 ASP A CA 1
ATOM 647 C C . ASP A 1 89 ? -15.232 4.938 -0.365 1.00 90.44 89 ASP A C 1
ATOM 649 O O . ASP A 1 89 ? -16.418 4.735 -0.088 1.00 90.44 89 ASP A O 1
ATOM 653 N N . ARG A 1 90 ? -14.276 4.073 0.003 1.00 89.19 90 ARG A N 1
ATOM 654 C CA . ARG A 1 90 ? -14.561 2.836 0.750 1.00 89.19 90 ARG A CA 1
ATOM 655 C C . ARG A 1 90 ? -15.091 3.104 2.157 1.00 89.19 90 ARG A C 1
ATOM 657 O O . ARG A 1 90 ? -15.965 2.367 2.613 1.00 89.19 90 ARG A O 1
ATOM 664 N N . LEU A 1 91 ? -14.565 4.113 2.849 1.00 87.69 91 LEU A N 1
ATOM 665 C CA . LEU A 1 91 ? -15.031 4.505 4.182 1.00 87.69 91 LEU A CA 1
ATOM 666 C C . LEU A 1 91 ? -16.437 5.108 4.112 1.00 87.69 91 LEU A C 1
ATOM 668 O O . LEU A 1 91 ? -17.324 4.676 4.851 1.00 87.69 91 LEU A O 1
ATOM 672 N N . ALA A 1 92 ? -16.676 5.991 3.138 1.00 86.19 92 ALA A N 1
ATOM 673 C CA . ALA A 1 92 ? -17.984 6.587 2.893 1.00 86.19 92 ALA A CA 1
ATOM 674 C C . ALA A 1 92 ? -19.056 5.524 2.595 1.00 86.19 92 ALA A C 1
ATOM 676 O O . ALA A 1 92 ? -20.152 5.578 3.159 1.00 86.19 92 ALA A O 1
ATOM 677 N N . ALA A 1 93 ? -18.731 4.516 1.777 1.00 84.88 93 ALA A N 1
ATOM 678 C CA . ALA A 1 93 ? -19.617 3.384 1.501 1.00 84.88 93 ALA A CA 1
ATOM 679 C C . ALA A 1 93 ? -19.920 2.530 2.750 1.00 84.88 93 ALA A C 1
ATOM 681 O O . ALA A 1 93 ? -20.978 1.909 2.834 1.00 84.88 93 ALA A O 1
ATOM 682 N N . GLY A 1 94 ? -19.009 2.511 3.728 1.00 79.56 94 GLY A N 1
ATOM 683 C CA . GLY A 1 94 ? -19.168 1.828 5.014 1.00 79.56 94 GLY A CA 1
ATOM 684 C C . GLY A 1 94 ? -19.941 2.619 6.073 1.00 79.56 94 GLY A C 1
ATOM 685 O O . GLY A 1 94 ? -20.108 2.119 7.182 1.00 79.56 94 GLY A O 1
ATOM 686 N N . GLY A 1 95 ? -20.409 3.831 5.758 1.00 75.44 95 GLY A N 1
ATOM 687 C CA . GLY A 1 95 ? -21.104 4.710 6.703 1.00 75.44 95 GLY A CA 1
ATOM 688 C C . GLY A 1 95 ? -20.176 5.578 7.559 1.00 75.44 95 GLY A C 1
ATOM 689 O O . GLY A 1 95 ? -20.665 6.421 8.311 1.00 75.44 95 GLY A O 1
ATOM 690 N N . GLU A 1 96 ? -18.857 5.443 7.406 1.00 69.94 96 GLU A N 1
ATOM 691 C CA . GLU A 1 96 ? -17.881 6.354 8.000 1.00 69.94 96 GLU A CA 1
ATOM 692 C C . GLU A 1 96 ? -17.776 7.595 7.104 1.00 69.94 96 GLU A C 1
ATOM 694 O O . GLU A 1 96 ? -17.088 7.608 6.083 1.00 69.94 96 GLU A O 1
ATOM 699 N N . ARG A 1 97 ? -18.536 8.648 7.427 1.00 56.56 97 ARG A N 1
ATOM 700 C CA . ARG A 1 97 ? -18.474 9.903 6.668 1.00 56.56 97 ARG A CA 1
ATOM 701 C C . ARG A 1 97 ? -17.207 10.664 7.052 1.00 56.56 97 ARG A C 1
ATOM 703 O O . ARG A 1 97 ? -17.092 11.149 8.173 1.00 56.56 97 ARG A O 1
ATOM 710 N N . GLY A 1 98 ? -16.286 10.777 6.096 1.00 53.78 98 GLY A N 1
ATOM 711 C CA . GLY A 1 98 ? -15.067 11.576 6.196 1.00 53.78 98 GLY A CA 1
ATOM 712 C C . GLY A 1 98 ? -15.378 13.065 6.334 1.00 53.78 98 GLY A C 1
ATOM 713 O O . GLY A 1 98 ? -15.493 13.771 5.339 1.00 53.78 98 GLY A O 1
ATOM 714 N N . GLY A 1 99 ? -15.554 13.518 7.574 1.00 45.91 99 GLY A N 1
ATOM 715 C CA . GLY A 1 99 ? -15.496 14.934 7.947 1.00 45.91 99 GLY A CA 1
ATOM 716 C C . GLY A 1 99 ? -14.120 15.332 8.487 1.00 45.91 99 GLY A C 1
ATOM 717 O O . GLY A 1 99 ? -13.649 16.417 8.178 1.00 45.91 99 GLY A O 1
ATOM 718 N N . ASP A 1 100 ? -13.447 14.412 9.190 1.00 51.34 100 ASP A N 1
ATOM 719 C CA . ASP A 1 100 ? -12.204 14.683 9.935 1.00 51.34 100 ASP A CA 1
ATOM 720 C C . ASP A 1 100 ? -11.059 13.707 9.589 1.00 51.34 100 ASP A C 1
ATOM 722 O O . ASP A 1 100 ? -10.107 13.545 10.352 1.00 51.34 100 ASP A O 1
ATOM 726 N N . LEU A 1 101 ? -11.144 12.998 8.457 1.00 58.03 101 LEU A N 1
ATOM 727 C CA . LEU A 1 101 ? -10.088 12.070 8.043 1.00 58.03 101 LEU A CA 1
ATOM 728 C C . LEU A 1 101 ? -8.907 12.849 7.464 1.00 58.03 101 LEU A C 1
ATOM 730 O O . LEU A 1 101 ? -8.840 13.123 6.267 1.00 58.03 101 LEU A O 1
ATOM 734 N N . GLU A 1 102 ? -7.961 13.190 8.331 1.00 65.31 102 GLU A N 1
ATOM 735 C CA . GLU A 1 102 ? -6.677 13.732 7.914 1.00 65.31 102 GLU A CA 1
ATOM 736 C C . GLU A 1 102 ? -5.829 12.624 7.275 1.00 65.31 102 GLU A C 1
ATOM 738 O O . GLU A 1 102 ? -5.474 11.609 7.890 1.00 65.31 102 GLU A O 1
ATOM 743 N N . VAL A 1 103 ? -5.507 12.805 5.996 1.00 66.88 103 VAL A N 1
ATOM 744 C CA . VAL A 1 103 ? -4.589 11.922 5.282 1.00 66.88 103 VAL A CA 1
ATOM 745 C C . VAL A 1 103 ? -3.167 12.290 5.693 1.00 66.88 103 VAL A C 1
ATOM 747 O O . VAL A 1 103 ? -2.570 13.210 5.149 1.00 66.88 103 VAL A O 1
ATOM 750 N N . LEU A 1 104 ? -2.629 11.550 6.659 1.00 70.81 104 LEU A N 1
ATOM 751 C CA . LEU A 1 104 ? -1.237 11.691 7.083 1.00 70.81 104 LEU A CA 1
ATOM 752 C C . LEU A 1 104 ? -0.300 10.994 6.086 1.00 70.81 104 LEU A C 1
ATOM 754 O O . LEU A 1 104 ? -0.370 9.764 5.930 1.00 70.81 104 LEU A O 1
ATOM 758 N N . ASP A 1 105 ? 0.572 11.770 5.440 1.00 64.25 105 ASP A N 1
ATOM 759 C CA . ASP A 1 105 ? 1.606 11.306 4.519 1.00 64.25 105 ASP A CA 1
ATOM 760 C C . ASP A 1 105 ? 2.987 11.292 5.189 1.00 64.25 105 ASP A C 1
ATOM 762 O O . ASP A 1 105 ? 3.349 12.213 5.914 1.00 64.25 105 ASP A O 1
ATOM 766 N N . LYS A 1 106 ? 3.766 10.218 4.985 1.00 57.97 106 LYS A N 1
ATOM 767 C CA . LYS A 1 106 ? 5.164 10.103 5.468 1.00 57.97 106 LYS A CA 1
ATOM 768 C C . LYS A 1 106 ? 5.376 10.503 6.937 1.00 57.97 106 LYS A C 1
ATOM 770 O O . LYS A 1 106 ? 6.432 11.013 7.312 1.00 57.97 106 LYS A O 1
ATOM 775 N N . GLY A 1 107 ? 4.353 10.286 7.754 1.00 53.78 107 GLY A N 1
ATOM 776 C CA . GLY A 1 107 ? 4.391 10.553 9.178 1.00 53.78 107 GLY A CA 1
ATOM 777 C C . GLY A 1 107 ? 5.290 9.565 9.910 1.00 53.78 107 GLY A C 1
ATOM 778 O O . GLY A 1 107 ? 5.699 8.534 9.375 1.00 53.78 107 GLY A O 1
ATOM 779 N N . ASP A 1 108 ? 5.593 9.925 11.149 1.00 58.03 108 ASP A N 1
ATOM 780 C CA . ASP A 1 108 ? 6.377 9.131 12.085 1.00 58.03 108 ASP A CA 1
ATOM 781 C C . ASP A 1 108 ? 5.879 7.672 12.135 1.00 58.03 108 ASP A C 1
ATOM 783 O O . ASP A 1 108 ? 4.673 7.414 12.150 1.00 58.03 108 ASP A O 1
ATOM 787 N N . ALA A 1 109 ? 6.805 6.709 12.175 1.00 57.94 109 ALA A N 1
ATOM 788 C CA . ALA A 1 109 ? 6.497 5.280 12.293 1.00 57.94 109 ALA A CA 1
ATOM 789 C C . ALA A 1 109 ? 5.710 4.949 13.583 1.00 57.94 109 ALA A C 1
ATOM 791 O O . ALA A 1 109 ? 5.169 3.850 13.719 1.00 57.94 109 ALA A O 1
ATOM 792 N N . SER A 1 110 ? 5.615 5.908 14.512 1.00 60.06 110 SER A N 1
ATOM 793 C CA . SER A 1 110 ? 4.720 5.886 15.672 1.00 60.06 110 SER A CA 1
ATOM 794 C C . SER A 1 110 ? 3.226 5.919 15.314 1.00 60.06 110 SER A C 1
ATOM 796 O O . SER A 1 110 ? 2.392 5.528 16.131 1.00 60.06 110 SER A O 1
ATOM 798 N N . VAL A 1 111 ? 2.855 6.326 14.095 1.00 84.06 111 VAL A N 1
ATOM 799 C CA . VAL A 1 111 ? 1.466 6.292 13.628 1.00 84.06 111 VAL A CA 1
ATOM 800 C C . VAL A 1 111 ? 1.152 4.905 13.067 1.00 84.06 111 VAL A C 1
ATOM 802 O O . VAL A 1 111 ? 1.481 4.588 11.922 1.00 84.06 111 VAL A O 1
ATOM 805 N N . SER A 1 112 ? 0.433 4.085 13.839 1.00 88.31 112 SER A N 1
ATOM 806 C CA . SER A 1 112 ? 0.086 2.699 13.480 1.00 88.31 112 SER A CA 1
ATOM 807 C C . SER A 1 112 ? -0.556 2.562 12.095 1.00 88.31 112 SER A C 1
ATOM 809 O O . SER A 1 112 ? -0.259 1.621 11.366 1.00 88.31 112 SER A O 1
ATOM 811 N N . ALA A 1 113 ? -1.388 3.520 11.673 1.00 90.12 113 ALA A N 1
ATOM 812 C CA . ALA A 1 113 ? -1.999 3.499 10.343 1.00 90.12 113 ALA A CA 1
ATOM 813 C C . ALA A 1 113 ? -0.985 3.694 9.194 1.00 90.12 113 ALA A C 1
ATOM 815 O O . ALA A 1 113 ? -1.214 3.202 8.091 1.00 90.12 113 ALA A O 1
ATOM 816 N N . ILE A 1 114 ? 0.117 4.416 9.423 1.00 89.69 114 ILE A N 1
ATOM 817 C CA . ILE A 1 114 ? 1.205 4.578 8.444 1.00 89.69 114 ILE A CA 1
ATOM 818 C C . ILE A 1 114 ? 2.049 3.305 8.406 1.00 89.69 114 ILE A C 1
ATOM 820 O O . ILE A 1 114 ? 2.310 2.785 7.325 1.00 89.69 114 ILE A O 1
ATOM 824 N N . SER A 1 115 ? 2.371 2.729 9.566 1.00 90.19 115 SER A N 1
ATOM 825 C CA . SER A 1 115 ? 3.060 1.433 9.654 1.00 90.19 115 SER A CA 1
ATOM 826 C C . SER A 1 115 ? 2.264 0.315 8.969 1.00 90.19 115 SER A C 1
ATOM 828 O O . SER A 1 115 ? 2.817 -0.446 8.173 1.00 90.19 115 SER A O 1
ATOM 830 N N . ALA A 1 116 ? 0.943 0.277 9.164 1.00 92.75 116 ALA A N 1
ATOM 831 C CA . ALA A 1 116 ? 0.040 -0.631 8.456 1.00 92.75 116 ALA A CA 1
ATOM 832 C C . ALA A 1 116 ? 0.095 -0.435 6.933 1.00 92.75 116 ALA A C 1
ATOM 834 O O . ALA A 1 116 ? 0.266 -1.405 6.191 1.00 92.75 116 ALA A O 1
ATOM 835 N N . ALA A 1 117 ? 0.009 0.815 6.462 1.00 93.38 117 ALA A N 1
ATOM 836 C CA . ALA A 1 117 ? 0.142 1.135 5.043 1.00 93.38 117 ALA A CA 1
ATOM 837 C C . ALA A 1 117 ? 1.499 0.681 4.476 1.00 93.38 117 ALA A C 1
ATOM 839 O O . ALA A 1 117 ? 1.539 0.079 3.403 1.00 93.38 117 ALA A O 1
ATOM 840 N N . SER A 1 118 ? 2.588 0.895 5.220 1.00 92.19 118 SER A N 1
ATOM 841 C CA . SER A 1 118 ? 3.944 0.489 4.840 1.00 92.19 118 SER A CA 1
ATOM 842 C C . SER A 1 118 ? 4.056 -1.020 4.636 1.00 92.19 118 SER A C 1
ATOM 844 O O . SER A 1 118 ? 4.527 -1.481 3.594 1.00 92.19 118 SER A O 1
ATOM 846 N N . VAL A 1 119 ? 3.577 -1.811 5.605 1.00 93.12 119 VAL A N 1
ATOM 847 C CA . VAL A 1 119 ? 3.599 -3.280 5.531 1.00 93.12 119 VAL A CA 1
ATOM 848 C C . VAL A 1 119 ? 2.754 -3.776 4.360 1.00 93.12 119 VAL A C 1
ATOM 850 O O . VAL A 1 119 ? 3.229 -4.595 3.569 1.00 93.12 119 VAL A O 1
ATOM 853 N N . ILE A 1 120 ? 1.538 -3.247 4.196 1.00 95.50 120 ILE A N 1
ATOM 854 C CA . ILE A 1 120 ? 0.634 -3.637 3.106 1.00 95.50 120 ILE A CA 1
ATOM 855 C C . ILE A 1 120 ? 1.246 -3.302 1.742 1.00 95.50 120 ILE A C 1
ATOM 857 O O . ILE A 1 120 ? 1.261 -4.163 0.857 1.00 95.50 120 ILE A O 1
ATOM 861 N N . ALA A 1 121 ? 1.797 -2.098 1.564 1.00 94.75 121 ALA A N 1
ATOM 862 C CA . ALA A 1 121 ? 2.464 -1.699 0.327 1.00 94.75 121 ALA A CA 1
ATOM 863 C C . ALA A 1 121 ? 3.694 -2.574 0.037 1.00 94.75 121 ALA A C 1
ATOM 865 O O . ALA A 1 121 ? 3.879 -3.023 -1.097 1.00 94.75 121 ALA A O 1
ATOM 866 N N . LYS A 1 122 ? 4.508 -2.870 1.060 1.00 93.00 122 LYS A N 1
ATOM 867 C CA . LYS A 1 122 ? 5.728 -3.676 0.926 1.00 93.00 122 LYS A CA 1
ATOM 868 C C . LYS A 1 122 ? 5.427 -5.109 0.509 1.00 93.00 122 LYS A C 1
ATOM 870 O O . LYS A 1 122 ? 5.981 -5.560 -0.490 1.00 93.00 122 LYS A O 1
ATOM 875 N N . VAL A 1 123 ? 4.538 -5.795 1.225 1.00 93.94 123 VAL A N 1
ATOM 876 C CA . VAL A 1 123 ? 4.152 -7.181 0.910 1.00 93.94 123 VAL A CA 1
ATOM 877 C C . VAL A 1 123 ? 3.492 -7.258 -0.465 1.00 93.94 123 VAL A C 1
ATOM 879 O O . VAL A 1 123 ? 3.822 -8.129 -1.266 1.00 93.94 123 VAL A O 1
ATOM 882 N N . THR A 1 124 ? 2.625 -6.298 -0.797 1.00 95.19 124 THR A N 1
ATOM 883 C CA . THR A 1 124 ? 2.001 -6.236 -2.127 1.00 95.19 124 THR A CA 1
ATOM 884 C C . THR A 1 124 ? 3.048 -6.093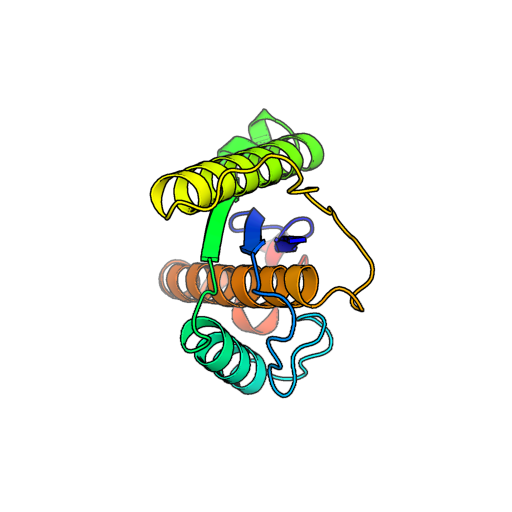 -3.228 1.00 95.19 124 THR A C 1
ATOM 886 O O . THR A 1 124 ? 3.003 -6.821 -4.220 1.00 95.19 124 THR A O 1
ATOM 889 N N . ARG A 1 125 ? 4.011 -5.178 -3.064 1.00 92.88 125 ARG A N 1
ATOM 890 C CA . ARG A 1 125 ? 5.064 -4.979 -4.061 1.00 92.88 125 ARG A CA 1
ATOM 891 C C . ARG A 1 125 ? 5.976 -6.195 -4.181 1.00 92.88 125 ARG A C 1
ATOM 893 O O . ARG A 1 125 ? 6.307 -6.570 -5.299 1.00 92.88 125 ARG A O 1
ATOM 900 N N . ASP A 1 126 ? 6.362 -6.811 -3.068 1.00 89.75 126 ASP A N 1
ATOM 901 C CA . ASP A 1 126 ? 7.226 -7.996 -3.081 1.00 89.75 126 ASP A CA 1
ATOM 902 C C . ASP A 1 126 ? 6.573 -9.142 -3.849 1.00 89.75 126 ASP A C 1
ATOM 904 O O . ASP A 1 126 ? 7.207 -9.727 -4.721 1.00 89.75 126 ASP A O 1
ATOM 908 N N . ARG A 1 127 ? 5.271 -9.367 -3.649 1.00 90.62 127 ARG A N 1
ATOM 909 C CA . ARG A 1 127 ? 4.507 -10.356 -4.420 1.00 90.62 127 ARG A CA 1
ATOM 910 C C . ARG A 1 127 ? 4.445 -10.033 -5.917 1.00 90.62 127 ARG A C 1
ATOM 912 O O . ARG A 1 127 ? 4.596 -10.945 -6.724 1.00 90.62 127 ARG A O 1
ATOM 919 N N . ILE A 1 128 ? 4.268 -8.762 -6.300 1.00 90.19 128 ILE A N 1
ATOM 920 C CA . ILE A 1 128 ? 4.320 -8.338 -7.715 1.00 90.19 128 ILE A CA 1
ATOM 921 C C . ILE A 1 128 ? 5.691 -8.655 -8.315 1.00 90.19 128 ILE A C 1
ATOM 923 O O . ILE A 1 128 ? 5.779 -9.223 -9.399 1.00 90.19 128 ILE A O 1
ATOM 927 N N . MET A 1 129 ? 6.763 -8.313 -7.604 1.00 87.00 129 MET A N 1
ATOM 928 C CA . MET A 1 129 ? 8.119 -8.536 -8.098 1.00 87.00 129 MET A CA 1
ATOM 929 C C . MET A 1 129 ? 8.496 -10.018 -8.137 1.00 87.00 129 MET A C 1
ATOM 931 O O . MET A 1 129 ? 9.166 -10.435 -9.073 1.00 87.00 129 MET A O 1
ATOM 935 N N . ASN A 1 130 ? 8.033 -10.822 -7.179 1.00 84.69 130 ASN A N 1
ATOM 936 C CA . ASN A 1 130 ? 8.224 -12.272 -7.187 1.00 84.69 130 ASN A CA 1
ATOM 937 C C . ASN A 1 130 ? 7.474 -12.930 -8.355 1.00 84.69 130 ASN A C 1
ATOM 939 O O . ASN A 1 130 ? 7.998 -13.860 -8.961 1.00 84.69 130 ASN A O 1
ATOM 943 N N . ALA A 1 131 ? 6.286 -12.429 -8.709 1.00 85.38 131 ALA A N 1
ATOM 944 C CA . ALA A 1 131 ? 5.565 -12.892 -9.892 1.00 85.38 131 ALA A CA 1
ATOM 945 C C . ALA A 1 131 ? 6.325 -12.555 -11.188 1.00 85.38 131 ALA A C 1
ATOM 947 O O . ALA A 1 131 ? 6.483 -13.425 -12.037 1.00 85.38 131 ALA A O 1
ATOM 948 N N . LEU A 1 132 ? 6.865 -11.335 -11.302 1.00 80.44 132 LEU A N 1
ATOM 949 C CA . LEU A 1 132 ? 7.688 -10.920 -12.447 1.00 80.44 132 LEU A CA 1
ATOM 950 C C . LEU A 1 132 ? 9.021 -11.675 -12.531 1.00 80.44 132 LEU A C 1
ATOM 952 O O . LEU A 1 132 ? 9.571 -11.831 -13.617 1.00 80.44 132 LEU A O 1
ATOM 956 N N . ALA A 1 133 ? 9.551 -12.153 -11.405 1.00 79.62 133 ALA A N 1
ATOM 957 C CA . ALA A 1 133 ? 10.840 -12.832 -11.383 1.00 79.62 133 ALA A CA 1
ATOM 958 C C . ALA A 1 133 ? 10.864 -14.127 -12.205 1.00 79.62 133 ALA A C 1
ATOM 960 O O . ALA A 1 133 ? 11.916 -14.484 -12.731 1.00 79.62 133 ALA A O 1
ATOM 961 N N . GLY A 1 134 ? 9.718 -14.803 -12.342 1.00 72.94 134 GLY A N 1
ATOM 962 C CA . GLY A 1 134 ? 9.593 -15.991 -13.187 1.00 72.9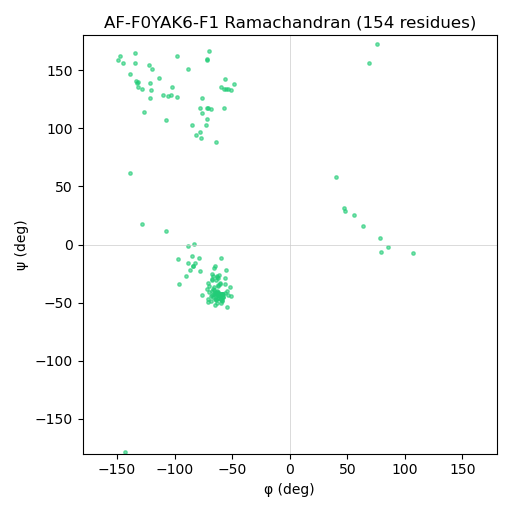4 134 GLY A CA 1
ATOM 963 C C . GLY A 1 134 ? 9.735 -15.693 -14.682 1.00 72.94 134 GLY A C 1
ATOM 964 O O . GLY A 1 134 ? 10.244 -16.534 -15.418 1.00 72.94 134 GLY A O 1
ATOM 965 N N . ASP A 1 135 ? 9.341 -14.493 -15.108 1.00 76.56 135 ASP A N 1
ATOM 966 C CA . ASP A 1 135 ? 9.370 -14.080 -16.514 1.00 76.56 135 ASP A CA 1
ATOM 967 C C . ASP A 1 135 ? 10.750 -13.554 -16.946 1.00 76.56 135 ASP A C 1
ATOM 969 O O . ASP A 1 135 ? 11.046 -13.511 -18.137 1.00 76.56 135 ASP A O 1
ATOM 973 N N . TYR A 1 136 ? 11.596 -13.174 -15.980 1.00 74.38 136 TYR A N 1
ATOM 974 C CA . TYR A 1 136 ? 12.866 -12.475 -16.206 1.00 74.38 136 TYR A CA 1
ATOM 975 C C . TYR A 1 136 ? 13.995 -13.009 -15.299 1.00 74.38 136 TYR A C 1
ATOM 977 O O . TYR A 1 136 ? 14.504 -12.269 -14.446 1.00 74.38 136 TYR A O 1
ATOM 985 N N . PRO A 1 137 ? 14.375 -14.295 -15.408 1.00 75.88 137 PRO A N 1
ATOM 986 C CA . PRO A 1 137 ? 15.339 -14.933 -14.505 1.00 75.88 137 PRO A CA 1
ATOM 987 C C . PRO A 1 137 ? 16.738 -14.289 -14.520 1.00 75.88 137 PRO A C 1
ATOM 989 O O . PRO A 1 137 ? 17.456 -14.357 -13.523 1.00 75.88 137 PRO A O 1
ATOM 992 N N . GLU A 1 138 ? 17.127 -13.640 -15.617 1.00 76.56 138 GLU A N 1
ATOM 993 C CA . GLU A 1 138 ? 18.437 -13.016 -15.823 1.00 76.56 138 GLU A CA 1
ATOM 994 C C . GLU A 1 138 ? 18.723 -11.823 -14.897 1.00 76.56 138 GLU A C 1
ATOM 996 O O . GLU A 1 138 ? 19.883 -11.496 -14.663 1.00 76.56 138 GLU A O 1
ATOM 1001 N N . TYR A 1 139 ? 17.694 -11.200 -14.316 1.00 69.50 139 TYR A N 1
ATOM 1002 C CA . TYR A 1 139 ? 17.849 -10.007 -13.474 1.00 69.50 139 TYR A CA 1
ATOM 1003 C C . TYR A 1 139 ? 18.092 -10.303 -11.985 1.00 69.50 139 TYR A C 1
ATOM 1005 O O . TYR A 1 139 ? 18.240 -9.360 -11.200 1.00 69.50 139 TYR A O 1
ATOM 1013 N N . ASP A 1 140 ? 18.116 -11.583 -11.587 1.00 71.25 140 ASP A N 1
ATOM 1014 C CA . ASP A 1 140 ? 18.340 -12.056 -10.209 1.00 71.25 140 ASP A CA 1
ATOM 1015 C C . ASP A 1 140 ? 17.628 -11.185 -9.149 1.00 71.25 140 ASP A C 1
ATOM 1017 O O . ASP A 1 140 ? 18.214 -10.554 -8.262 1.00 71.25 140 ASP A O 1
ATOM 1021 N N . TRP A 1 141 ? 16.305 -11.082 -9.297 1.00 70.88 141 TRP A N 1
ATOM 1022 C CA . TRP A 1 141 ? 15.454 -10.186 -8.509 1.00 70.88 141 TRP A CA 1
ATOM 1023 C C . TRP A 1 141 ? 15.573 -10.393 -6.998 1.00 70.88 141 TRP A C 1
ATOM 1025 O O . TRP A 1 141 ? 15.458 -9.429 -6.228 1.00 70.88 141 TRP A O 1
ATOM 1035 N N . ALA A 1 142 ? 15.796 -11.646 -6.593 1.00 66.19 142 ALA A N 1
ATOM 1036 C CA . ALA A 1 142 ? 15.871 -12.078 -5.206 1.00 66.19 142 ALA A CA 1
ATOM 1037 C C . ALA A 1 142 ? 17.121 -11.529 -4.507 1.00 66.19 142 ALA A C 1
ATOM 1039 O O . ALA A 1 142 ? 17.012 -10.942 -3.426 1.00 66.19 142 ALA A O 1
ATOM 1040 N N . SER A 1 143 ? 18.300 -11.652 -5.126 1.00 62.62 143 SER A N 1
ATOM 1041 C CA . SER A 1 143 ? 19.550 -11.165 -4.527 1.00 62.62 143 SER A CA 1
ATOM 1042 C C . SER A 1 143 ? 19.623 -9.634 -4.519 1.00 62.62 143 SER A C 1
ATOM 1044 O O . SER A 1 143 ? 20.106 -9.020 -3.562 1.00 62.62 143 SER A O 1
ATOM 1046 N N . ASN A 1 144 ? 19.035 -9.003 -5.535 1.00 63.62 144 ASN A N 1
ATOM 1047 C CA . ASN A 1 144 ? 19.154 -7.568 -5.768 1.00 63.62 144 ASN A CA 1
ATOM 1048 C C . ASN A 1 144 ? 18.145 -6.742 -4.967 1.00 63.62 144 ASN A C 1
ATOM 1050 O O . ASN A 1 144 ? 18.222 -5.510 -4.943 1.00 63.62 144 ASN A O 1
ATOM 1054 N N . LYS A 1 145 ? 17.165 -7.394 -4.321 1.00 62.59 145 LYS A N 1
ATOM 1055 C CA . LYS A 1 145 ? 16.028 -6.746 -3.636 1.00 62.59 145 LYS A CA 1
ATOM 1056 C C . LYS A 1 145 ? 15.351 -5.681 -4.511 1.00 62.59 145 LYS A C 1
ATOM 1058 O O . LYS A 1 145 ? 14.838 -4.685 -3.999 1.00 62.59 145 LYS A O 1
ATOM 1063 N N . GLN A 1 146 ? 15.417 -5.878 -5.829 1.00 64.00 146 GLN A N 1
ATOM 1064 C CA . GLN A 1 146 ? 14.940 -4.972 -6.878 1.00 64.00 146 GLN A CA 1
ATOM 1065 C C . GLN A 1 146 ? 15.537 -3.546 -6.804 1.00 64.00 146 GLN A C 1
ATOM 1067 O O . GLN A 1 146 ? 14.930 -2.576 -7.260 1.00 64.00 146 GLN A O 1
ATOM 1072 N N . ARG A 1 147 ? 16.727 -3.405 -6.207 1.00 52.78 147 ARG A N 1
ATOM 1073 C CA . ARG A 1 147 ? 17.490 -2.154 -6.083 1.00 52.78 147 ARG A CA 1
ATOM 1074 C C . ARG A 1 147 ? 18.561 -2.053 -7.175 1.00 52.78 147 ARG A C 1
ATOM 1076 O O . ARG A 1 147 ? 18.935 -3.073 -7.749 1.00 52.78 147 ARG A O 1
ATOM 1083 N N . PRO A 1 148 ? 19.098 -0.845 -7.435 1.00 47.41 148 PRO A N 1
ATOM 1084 C CA . PRO A 1 148 ? 20.250 -0.694 -8.313 1.00 47.41 148 PRO A CA 1
ATOM 1085 C C . PRO A 1 148 ? 21.432 -1.530 -7.806 1.00 47.41 148 PRO A C 1
ATOM 1087 O O . PRO A 1 148 ? 21.960 -1.266 -6.725 1.00 47.41 148 PRO A O 1
ATOM 1090 N N . VAL A 1 149 ? 21.863 -2.506 -8.599 1.00 51.44 149 VAL A N 1
ATOM 1091 C CA . VAL A 1 149 ? 23.103 -3.271 -8.404 1.00 51.44 149 VAL A CA 1
ATOM 1092 C C . VAL A 1 149 ? 23.850 -3.374 -9.735 1.00 51.44 149 VAL A C 1
ATOM 1094 O O . VAL A 1 149 ? 23.265 -3.114 -10.786 1.00 51.44 149 VAL A O 1
ATOM 1097 N N . ALA A 1 150 ? 25.132 -3.749 -9.702 1.00 49.50 150 ALA A N 1
ATOM 1098 C CA . ALA A 1 150 ? 25.979 -3.835 -10.897 1.00 49.50 150 ALA A CA 1
ATOM 1099 C C . ALA A 1 150 ? 25.361 -4.701 -12.013 1.00 49.50 150 ALA A C 1
ATOM 1101 O O . ALA A 1 150 ? 25.294 -4.248 -13.149 1.00 49.50 150 ALA A O 1
ATOM 1102 N N . VAL A 1 151 ? 24.792 -5.860 -11.658 1.00 50.28 151 VAL A N 1
ATOM 1103 C CA . VAL A 1 151 ? 24.125 -6.793 -12.590 1.00 50.28 151 VAL A CA 1
ATOM 1104 C C . VAL A 1 151 ? 23.021 -6.112 -13.408 1.00 50.28 151 VAL A C 1
ATOM 1106 O O . VAL A 1 151 ? 22.917 -6.316 -14.610 1.00 50.28 151 VAL A O 1
ATOM 1109 N N . PHE A 1 152 ? 22.236 -5.226 -12.790 1.00 53.06 152 PHE A N 1
ATOM 1110 C CA . PHE A 1 152 ? 21.132 -4.536 -13.464 1.00 53.06 152 PHE A CA 1
ATOM 1111 C C . PHE A 1 152 ? 21.604 -3.545 -14.539 1.00 53.06 152 PHE A C 1
ATOM 1113 O O . PHE A 1 152 ? 20.859 -3.237 -15.462 1.00 53.06 152 PHE A O 1
ATOM 1120 N N . ARG A 1 153 ? 22.830 -3.021 -14.409 1.00 52.44 153 ARG A N 1
ATOM 1121 C CA . ARG A 1 153 ? 23.428 -2.074 -15.364 1.00 52.44 153 ARG A CA 1
ATOM 1122 C C . ARG A 1 153 ? 24.174 -2.757 -16.507 1.00 52.44 153 ARG A C 1
ATOM 1124 O O . ARG A 1 153 ? 24.487 -2.081 -17.473 1.00 52.44 153 ARG A O 1
ATOM 1131 N N . GLU A 1 154 ? 24.499 -4.039 -16.373 1.00 54.53 154 GLU A N 1
ATOM 1132 C CA . GLU A 1 154 ? 25.172 -4.813 -17.425 1.00 54.53 154 GLU A CA 1
ATOM 1133 C C . GLU A 1 154 ? 24.179 -5.435 -18.419 1.00 54.53 154 GLU A C 1
ATOM 1135 O O . GLU A 1 154 ? 24.565 -5.754 -19.539 1.00 54.53 154 GLU A O 1
ATOM 1140 N N . ILE A 1 155 ? 22.913 -5.601 -18.015 1.00 56.09 155 ILE A N 1
ATOM 1141 C CA . ILE A 1 155 ? 21.846 -6.193 -18.842 1.00 56.09 155 ILE A CA 1
ATOM 1142 C C . ILE A 1 155 ? 21.092 -5.134 -19.676 1.00 56.09 155 ILE A C 1
ATOM 1144 O O . ILE A 1 155 ? 20.553 -5.471 -20.729 1.00 56.09 155 ILE A O 1
ATOM 1148 N N . LEU A 1 156 ? 21.038 -3.877 -19.213 1.00 54.16 156 LEU A N 1
ATOM 1149 C CA . LEU A 1 156 ? 20.420 -2.736 -19.916 1.00 54.16 156 LEU A CA 1
ATOM 1150 C C . LEU A 1 156 ? 21.382 -2.101 -20.927 1.00 54.16 156 LEU A C 1
ATOM 1152 O O . LEU A 1 156 ? 20.909 -1.749 -22.031 1.00 54.16 156 LEU A O 1
#

Foldseek 3Di:
DKDWDDLQFPAFKIKMKQKDDDPPDDQPPQFAPVVQPDPVSLVVSLVSQVVGPPIFMFMFIQHPVNCVVQPSVVSVVVRRVVRVVVRQVVCVVVVNHPPPDDRDDPDDRVPSSHSNRNSNRVNVRVVVQVVCCV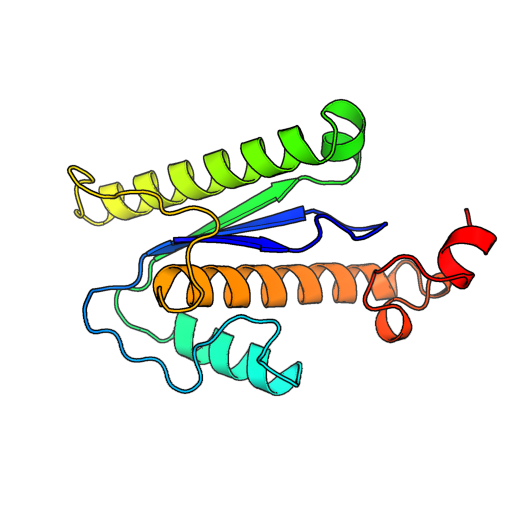VPVQQVCPVCVSHDDPSVVVVD

InterPro domains:
  IPR001352 Ribonuclease HII/HIII [PTHR10954] (1-133)
  IPR012337 Ribonuclease H-like superfamily [SSF53098] (1-145)
  IPR024567 Ribonuclease HII/HIII domain [PF01351] (1-82)
  IPR024567 Ribonuclease HII/HIII domain [PF01351] (103-145)
  IPR024567 Ribonuclease HII/HIII domain [PS51975] (1-156)
  IPR036397 Ribonuclease H superfamily [G3DSA:3.30.420.10] (1-156)

Mean predicted aligned error: 6.9 Å

Radius of gyration: 16.13 Å; Cα contacts (8 Å, |Δi|>4): 245; chains: 1; bounding box: 47×31×40 Å

Sequence (156 aa):
GVDEVGRGCLAGPVVTCACYLPPGAEIDDLTDSKQLATEDLREAVYARLLATPGLRFALAKAEAPVVDELNILQANLQAMRTASEALCDRLAAGGERGGDLEVLDKGDASVSAISAASVIAKVTRDRIMNALAGDYPEYDWASNKQRPVAVFREIL

Organism: Aureococcus anophagefferens (NCBI:txid44056)

Solvent-accessible surface area (backbone atoms only — not comparable to full-atom values): 8567 Å² total; per-residue (Å²): 37,28,28,74,33,44,88,79,33,80,58,70,46,31,23,18,15,16,21,48,59,51,89,88,72,83,61,80,89,74,41,42,48,84,74,44,86,44,69,69,54,46,53,50,42,42,53,51,52,76,68,40,82,76,53,44,65,23,70,25,65,28,44,58,73,50,26,72,73,56,36,65,66,51,23,47,55,50,17,49,48,52,4,41,52,52,29,51,54,54,35,43,76,69,70,49,72,79,83,79,75,72,81,44,65,81,60,64,57,85,40,61,28,28,13,51,7,30,34,49,15,43,55,53,45,50,53,53,51,58,59,51,34,76,80,44,65,89,66,46,49,78,86,43,72,46,39,82,46,73,71,64,68,75,78,108

Secondary structure (DSSP, 8-state):
-EEEE-TT-SSS-EEEEEEE--TT---TT-S-TTT--SHHHHHHHHHHHHHSTT-EEEEEEE-HHHHHHH-HHHHHHHHHHHHHHHHHHHHHHTT---SS----BS--TT-HHHHHHHHHHHHHHHHHHHHHHTT-GGG-HHHHTTS--HHHHHH-